Protein AF-A0A1G6IYI1-F1 (afdb_monomer_lite)

Structure (mmCIF, N/CA/C/O backbone):
data_AF-A0A1G6IYI1-F1
#
_entry.id   AF-A0A1G6IYI1-F1
#
loop_
_atom_site.group_PDB
_atom_site.id
_atom_site.type_symbol
_atom_site.label_atom_id
_atom_site.label_alt_id
_atom_site.label_comp_id
_atom_site.label_asym_id
_atom_site.label_entity_id
_atom_site.label_seq_id
_atom_site.pdbx_PDB_ins_code
_atom_site.Cartn_x
_atom_site.Cartn_y
_atom_site.Cartn_z
_atom_site.occupancy
_atom_site.B_iso_or_equiv
_atom_site.auth_seq_id
_atom_site.auth_comp_id
_atom_site.auth_asym_id
_atom_site.auth_atom_id
_atom_site.pdbx_PDB_model_num
ATOM 1 N N . MET A 1 1 ? 17.350 7.183 -8.132 1.00 80.25 1 MET A N 1
ATOM 2 C CA . MET A 1 1 ? 16.547 7.501 -9.333 1.00 80.25 1 MET A CA 1
ATOM 3 C C . MET A 1 1 ? 15.822 8.842 -9.217 1.00 80.25 1 MET A C 1
ATOM 5 O O . MET A 1 1 ? 15.905 9.599 -10.167 1.00 80.25 1 MET A O 1
ATOM 9 N N . TYR A 1 2 ? 15.161 9.170 -8.095 1.00 92.25 2 TYR A N 1
ATOM 10 C CA . TYR A 1 2 ? 14.312 10.375 -7.996 1.00 92.25 2 TYR A CA 1
ATOM 11 C C . TYR A 1 2 ? 15.010 11.645 -7.474 1.00 92.25 2 TYR A C 1
ATOM 13 O O . TYR A 1 2 ? 14.849 12.707 -8.062 1.00 92.25 2 TYR A O 1
ATOM 21 N N . LEU A 1 3 ? 15.818 11.556 -6.410 1.00 93.25 3 LEU A N 1
ATOM 22 C CA . LEU A 1 3 ? 16.396 12.742 -5.743 1.00 93.25 3 LEU A CA 1
ATOM 23 C C . LEU A 1 3 ? 17.430 13.516 -6.581 1.00 93.25 3 LEU A C 1
ATOM 25 O O . LEU A 1 3 ? 17.769 14.644 -6.250 1.00 93.25 3 LEU A O 1
ATOM 29 N N . THR A 1 4 ? 17.937 12.910 -7.653 1.00 94.75 4 THR A N 1
ATOM 30 C CA . THR A 1 4 ? 18.919 13.512 -8.567 1.00 94.75 4 THR A CA 1
ATOM 31 C C . THR A 1 4 ? 18.273 14.156 -9.796 1.00 94.75 4 THR A C 1
ATOM 33 O O . THR A 1 4 ? 18.990 14.636 -10.666 1.00 94.75 4 THR A O 1
ATOM 36 N N . GLN A 1 5 ? 16.942 14.106 -9.927 1.00 94.44 5 GLN A N 1
ATOM 37 C CA . GLN A 1 5 ? 16.229 14.666 -11.077 1.00 94.44 5 GLN A CA 1
ATOM 38 C C . GLN A 1 5 ? 16.099 16.187 -10.950 1.00 94.44 5 GLN A C 1
ATOM 40 O O . GLN A 1 5 ? 15.647 16.698 -9.925 1.00 94.44 5 GLN A O 1
ATOM 45 N N . GLU A 1 6 ? 16.451 16.907 -12.014 1.00 94.88 6 GLU A N 1
ATOM 46 C CA . GLU A 1 6 ? 16.262 18.357 -12.097 1.00 94.88 6 GLU A CA 1
ATOM 47 C C . GLU A 1 6 ? 14.789 18.728 -12.340 1.00 94.88 6 GLU A C 1
ATOM 49 O O . GLU A 1 6 ? 14.010 17.935 -12.870 1.00 94.88 6 GLU A O 1
ATOM 54 N N . ASN A 1 7 ? 14.405 19.957 -11.973 1.00 95.06 7 ASN A N 1
ATOM 55 C CA . ASN A 1 7 ? 13.055 20.519 -12.167 1.00 95.06 7 ASN A CA 1
ATOM 56 C C . ASN A 1 7 ? 11.911 19.743 -11.484 1.00 95.06 7 ASN A C 1
ATOM 58 O O . ASN A 1 7 ? 10.750 19.838 -11.889 1.00 95.06 7 ASN A O 1
ATOM 62 N N . ARG A 1 8 ? 12.209 18.989 -10.421 1.00 95.06 8 ARG A N 1
ATOM 63 C CA . ARG A 1 8 ? 11.191 18.291 -9.631 1.00 95.06 8 ARG A CA 1
ATOM 64 C C . ARG A 1 8 ? 10.407 19.283 -8.747 1.00 95.06 8 ARG A C 1
ATOM 66 O O . ARG A 1 8 ? 11.031 20.105 -8.076 1.00 95.06 8 ARG A O 1
ATOM 73 N N . PRO A 1 9 ? 9.061 19.219 -8.690 1.00 95.81 9 PRO A N 1
ATOM 74 C CA . PRO A 1 9 ? 8.277 20.142 -7.868 1.00 95.81 9 PRO A CA 1
ATOM 75 C C . PRO A 1 9 ? 8.595 20.008 -6.375 1.00 95.81 9 PRO A C 1
ATOM 77 O O . PRO A 1 9 ? 8.612 18.897 -5.845 1.00 95.81 9 PRO A O 1
ATOM 80 N N . THR A 1 10 ? 8.750 21.126 -5.661 1.00 93.31 10 THR A N 1
ATOM 81 C CA . THR A 1 10 ? 9.072 21.140 -4.218 1.00 93.31 10 THR A CA 1
ATOM 82 C C . THR A 1 10 ? 8.067 20.362 -3.359 1.00 93.31 10 THR A C 1
ATOM 84 O O . THR A 1 10 ? 8.441 19.744 -2.360 1.00 93.31 10 THR A O 1
ATOM 87 N N . SER A 1 11 ? 6.793 20.329 -3.762 1.00 94.44 11 SER A N 1
ATOM 88 C CA . SER A 1 11 ? 5.720 19.598 -3.069 1.00 94.44 11 SER A CA 1
ATOM 89 C C . SER A 1 11 ? 5.932 18.082 -3.018 1.00 94.44 11 SER A C 1
ATOM 91 O O . SER A 1 11 ? 5.369 17.409 -2.158 1.00 94.44 11 SER A O 1
ATOM 93 N N . THR A 1 12 ? 6.779 17.531 -3.889 1.00 94.38 12 THR A N 1
ATOM 94 C CA . THR A 1 12 ? 7.084 16.093 -3.905 1.00 94.38 12 THR A CA 1
ATOM 95 C C . THR A 1 12 ? 7.976 15.640 -2.743 1.00 94.38 12 THR A C 1
ATOM 97 O O . THR A 1 12 ? 8.078 14.441 -2.499 1.00 94.38 12 THR A O 1
ATOM 100 N N . SER A 1 13 ? 8.543 16.571 -1.967 1.00 92.94 13 SER A N 1
ATOM 101 C CA . SER A 1 13 ? 9.305 16.271 -0.742 1.00 92.94 13 SER A CA 1
ATOM 102 C C . SER A 1 13 ? 8.512 15.457 0.291 1.00 92.94 13 SER A C 1
ATOM 104 O O . SER A 1 13 ? 9.081 14.621 0.990 1.00 92.94 13 SER A O 1
ATOM 106 N N . CYS A 1 14 ? 7.184 15.623 0.348 1.00 93.25 14 CYS A N 1
ATOM 107 C CA . CYS A 1 14 ? 6.315 14.780 1.174 1.00 93.25 14 CYS A CA 1
ATOM 108 C C . CYS A 1 14 ? 6.412 13.296 0.770 1.00 93.25 14 CYS A C 1
ATOM 110 O O . CYS A 1 14 ? 6.534 12.423 1.631 1.00 93.25 14 CYS A O 1
ATOM 112 N N . LEU A 1 15 ? 6.442 13.013 -0.536 1.00 94.81 15 LEU A N 1
ATOM 113 C CA . LEU A 1 15 ? 6.554 11.653 -1.070 1.00 94.81 15 LEU A CA 1
ATOM 114 C C . LEU A 1 15 ? 7.938 11.044 -0.809 1.00 94.81 15 LEU A C 1
ATOM 116 O O . LEU A 1 15 ? 8.036 9.837 -0.611 1.00 94.81 15 LEU A O 1
ATOM 120 N N . ASP A 1 16 ? 8.996 11.858 -0.740 1.00 94.94 16 ASP A N 1
ATOM 121 C CA . ASP A 1 16 ? 10.333 11.386 -0.344 1.00 94.94 16 ASP A CA 1
ATOM 122 C C . ASP A 1 16 ? 10.345 10.903 1.108 1.00 94.94 16 ASP A C 1
ATOM 124 O O . ASP A 1 16 ? 10.932 9.864 1.425 1.00 94.94 16 ASP A O 1
ATOM 128 N N . GLY A 1 17 ? 9.650 11.634 1.984 1.00 92.88 17 GLY A N 1
ATOM 129 C CA . GLY A 1 17 ? 9.436 11.239 3.372 1.00 92.88 17 GLY A CA 1
ATOM 130 C C . GLY A 1 17 ? 8.680 9.915 3.479 1.00 92.88 17 GLY A C 1
ATOM 131 O O . GLY A 1 17 ? 9.097 9.041 4.240 1.00 92.88 17 GLY A O 1
ATOM 132 N N . VAL A 1 18 ? 7.624 9.734 2.677 1.00 94.69 18 VAL A N 1
ATOM 133 C CA . VAL A 1 18 ? 6.873 8.469 2.595 1.00 94.69 18 VAL A CA 1
ATOM 134 C C . VAL A 1 18 ? 7.769 7.330 2.110 1.00 94.69 18 VAL A C 1
ATOM 136 O O . VAL A 1 18 ? 7.826 6.292 2.761 1.00 94.69 18 VAL A O 1
ATOM 139 N N . ALA A 1 19 ? 8.515 7.523 1.020 1.00 94.12 19 ALA A N 1
ATOM 140 C CA . ALA A 1 19 ? 9.385 6.492 0.457 1.00 94.12 19 ALA A CA 1
ATOM 141 C C . ALA A 1 19 ? 10.508 6.080 1.423 1.00 94.12 19 ALA A C 1
ATOM 143 O O . ALA A 1 19 ? 10.804 4.896 1.565 1.00 94.12 19 ALA A O 1
ATOM 144 N N . THR A 1 20 ? 11.095 7.043 2.138 1.00 94.81 20 THR A N 1
ATOM 145 C CA . THR A 1 20 ? 12.128 6.781 3.155 1.00 94.81 20 THR A CA 1
ATOM 146 C C . THR A 1 20 ? 11.575 5.977 4.336 1.00 94.81 20 THR A C 1
ATOM 148 O O . THR A 1 20 ? 12.291 5.182 4.939 1.00 94.81 20 THR A O 1
ATOM 151 N N . ASN A 1 21 ? 10.290 6.152 4.652 1.00 95.62 21 ASN A N 1
ATOM 152 C CA . ASN A 1 21 ? 9.613 5.529 5.791 1.00 95.62 21 ASN A CA 1
ATOM 153 C C . ASN A 1 21 ? 8.584 4.467 5.373 1.00 95.62 21 ASN A C 1
ATOM 155 O O . ASN A 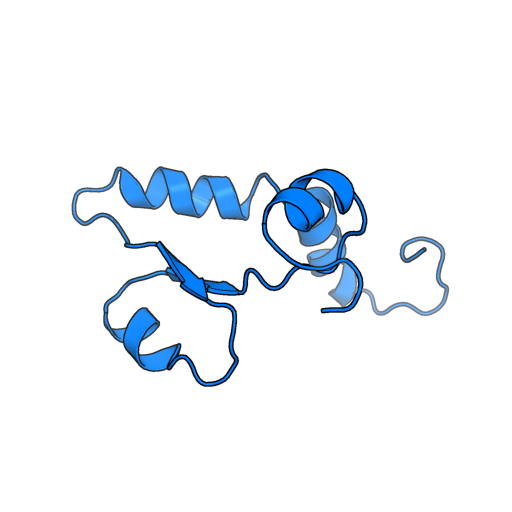1 21 ? 7.640 4.192 6.120 1.00 95.62 21 ASN A O 1
ATOM 159 N N . LEU A 1 22 ? 8.760 3.863 4.191 1.00 93.94 22 LEU A N 1
ATOM 160 C CA . LEU A 1 22 ? 7.755 3.005 3.556 1.00 93.94 22 LEU A CA 1
ATOM 161 C C . LEU A 1 22 ? 7.312 1.836 4.452 1.00 93.94 22 LEU A C 1
ATOM 163 O O . LEU A 1 22 ? 6.132 1.499 4.497 1.00 93.94 22 LEU A O 1
ATOM 167 N N . HIS A 1 23 ? 8.246 1.260 5.213 1.00 94.88 23 HIS A N 1
ATOM 168 C CA . HIS A 1 23 ? 7.993 0.146 6.132 1.00 94.88 23 HIS A CA 1
ATOM 169 C C . HIS A 1 23 ? 8.020 0.544 7.619 1.00 94.88 23 HIS A C 1
ATOM 171 O O . HIS A 1 23 ? 8.240 -0.307 8.478 1.00 94.88 23 HIS A O 1
ATOM 177 N N . SER A 1 24 ? 7.829 1.824 7.953 1.00 94.94 24 SER A N 1
ATOM 178 C CA . SER A 1 24 ? 7.865 2.297 9.345 1.00 94.94 24 SER A CA 1
ATOM 179 C C . SER A 1 24 ? 6.654 3.155 9.705 1.00 94.94 24 SER A C 1
ATOM 181 O O . SER A 1 24 ? 5.783 2.684 10.432 1.00 94.94 24 SER A O 1
ATOM 183 N N . GLY A 1 25 ? 6.574 4.388 9.195 1.00 94.69 25 GLY A N 1
ATOM 184 C CA . GLY A 1 25 ? 5.638 5.420 9.661 1.00 94.69 25 GLY A CA 1
ATOM 185 C C . GLY A 1 25 ? 4.181 4.958 9.654 1.00 94.69 25 GLY A C 1
ATOM 186 O O . GLY A 1 25 ? 3.576 4.775 10.709 1.00 94.69 25 GLY A O 1
ATOM 187 N N . ARG A 1 26 ? 3.640 4.666 8.466 1.00 95.00 26 ARG A N 1
ATOM 188 C CA . ARG A 1 26 ? 2.244 4.227 8.330 1.00 95.00 26 ARG A CA 1
ATOM 189 C C . ARG A 1 26 ? 1.980 2.858 8.962 1.00 95.00 26 ARG A C 1
ATOM 191 O O . ARG A 1 26 ? 0.886 2.616 9.463 1.00 95.00 26 ARG A O 1
ATOM 198 N N . ILE A 1 27 ? 2.972 1.964 8.974 1.00 94.81 27 ILE A N 1
ATOM 199 C CA . ILE A 1 27 ? 2.847 0.657 9.637 1.00 94.81 27 ILE A CA 1
ATOM 200 C C . ILE A 1 27 ? 2.642 0.848 11.138 1.00 94.81 27 ILE A C 1
ATOM 202 O O . ILE A 1 27 ? 1.750 0.226 11.711 1.00 94.81 27 ILE A O 1
ATOM 206 N N . ARG A 1 28 ? 3.408 1.748 11.761 1.00 94.06 28 ARG A N 1
ATOM 207 C CA . ARG A 1 28 ? 3.258 2.080 13.175 1.00 94.06 28 ARG A CA 1
ATOM 208 C C . ARG A 1 28 ? 1.864 2.618 13.486 1.00 94.06 28 ARG A C 1
ATOM 210 O O . ARG A 1 28 ? 1.235 2.108 14.400 1.00 94.06 28 ARG A O 1
ATOM 217 N N . GLU A 1 29 ? 1.346 3.551 12.688 1.00 92.44 29 GLU A N 1
ATOM 218 C CA . GLU A 1 29 ? -0.026 4.063 12.854 1.00 92.44 29 GLU A CA 1
ATOM 219 C C . GLU A 1 29 ? -1.078 2.941 12.821 1.00 92.44 29 GLU A C 1
ATOM 221 O O . GLU A 1 29 ? -2.019 2.934 13.613 1.00 92.44 29 GLU A O 1
ATOM 226 N N . MET A 1 30 ? -0.917 1.965 11.920 1.00 93.50 30 MET A N 1
ATOM 227 C CA . MET A 1 30 ? -1.826 0.820 11.817 1.00 93.50 30 MET A CA 1
ATOM 228 C C . MET A 1 30 ? -1.683 -0.168 12.979 1.00 93.50 30 MET A C 1
ATOM 230 O O . MET A 1 30 ? -2.672 -0.785 13.367 1.00 93.50 30 MET A O 1
ATOM 234 N N . VAL A 1 31 ? -0.475 -0.358 13.514 1.00 91.62 31 VAL A N 1
ATOM 235 C CA . VAL A 1 31 ? -0.228 -1.223 14.677 1.00 91.62 31 VAL A CA 1
ATOM 236 C C . VAL A 1 31 ? -0.765 -0.571 15.949 1.00 91.62 31 VAL A C 1
ATOM 238 O O . VAL A 1 31 ? -1.515 -1.213 16.682 1.00 91.62 31 VAL A O 1
ATOM 241 N N . ASP A 1 32 ? -0.460 0.707 16.167 1.00 91.50 32 ASP A N 1
ATOM 242 C CA . ASP A 1 32 ? -0.906 1.470 17.334 1.00 91.50 32 ASP A CA 1
ATOM 243 C C . ASP A 1 32 ? -2.445 1.580 17.340 1.00 91.50 32 ASP A C 1
ATOM 245 O O . ASP A 1 32 ? -3.088 1.280 18.346 1.00 91.50 32 ASP A O 1
ATOM 249 N N . GLY A 1 33 ? -3.063 1.840 16.180 1.00 86.44 33 GLY A N 1
ATOM 250 C CA . GLY A 1 33 ? -4.524 1.893 16.022 1.00 86.44 33 GLY A CA 1
ATOM 251 C C . GLY A 1 33 ? -5.261 0.560 16.237 1.00 86.44 33 GLY A C 1
ATOM 252 O O . GLY A 1 33 ? -6.491 0.543 16.321 1.00 86.44 3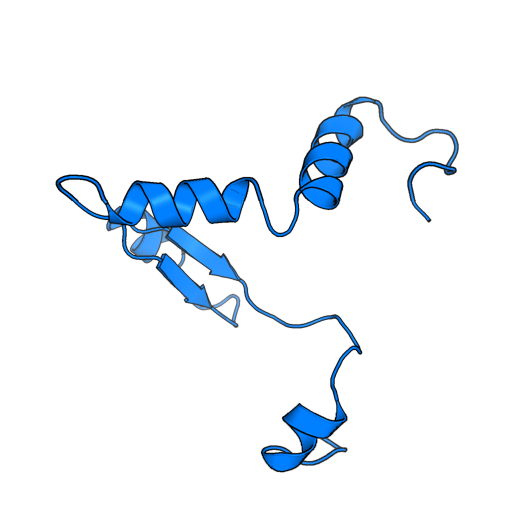3 GLY A O 1
ATOM 253 N N . ARG A 1 34 ? -4.546 -0.571 16.344 1.00 83.06 34 ARG A N 1
ATOM 254 C CA . ARG A 1 34 ? -5.118 -1.865 16.769 1.00 83.06 34 ARG A CA 1
ATOM 255 C C . ARG A 1 34 ? -5.134 -2.044 18.291 1.00 83.06 34 ARG A C 1
ATOM 257 O O . ARG A 1 34 ? -5.779 -2.978 18.757 1.00 83.06 34 ARG A O 1
ATOM 264 N N . GLY A 1 35 ? -4.416 -1.214 19.049 1.00 77.69 35 GLY A N 1
ATOM 265 C CA . GLY A 1 35 ? -4.331 -1.281 20.514 1.00 77.69 35 GLY A CA 1
ATOM 266 C C . GLY A 1 35 ? -5.334 -0.388 21.256 1.00 77.69 35 GLY A C 1
ATOM 267 O O . GLY A 1 35 ? -5.421 -0.453 22.479 1.00 77.69 35 GLY A O 1
ATOM 268 N N . GLU A 1 36 ? -6.085 0.448 20.539 1.00 75.56 36 GLU A N 1
ATOM 269 C CA . GLU A 1 36 ? -7.042 1.404 21.105 1.00 75.56 36 GLU A CA 1
ATOM 270 C C . GLU A 1 36 ? -8.401 0.746 21.422 1.00 75.56 36 GLU A C 1
ATOM 272 O O . GLU A 1 36 ? -8.752 -0.285 20.853 1.00 75.56 36 GLU A O 1
ATOM 277 N N . GLY A 1 37 ? -9.199 1.351 22.315 1.00 66.19 37 GLY A N 1
ATOM 278 C CA . GLY A 1 37 ? -10.468 0.791 22.825 1.00 66.19 37 GLY A CA 1
ATOM 279 C C . GLY A 1 37 ? -11.535 0.450 21.768 1.00 66.19 37 GLY A C 1
ATOM 280 O O . GLY A 1 37 ? -12.477 -0.282 22.066 1.00 66.19 37 GLY A O 1
ATOM 281 N N . SER A 1 38 ? -11.367 0.928 20.533 1.00 68.94 38 SER A N 1
ATOM 282 C CA . SER A 1 38 ? -12.099 0.506 19.334 1.00 68.94 38 SER A CA 1
ATOM 283 C C . SER A 1 38 ? -11.098 0.256 18.192 1.00 68.94 38 SER A C 1
ATOM 285 O O . SER A 1 38 ? -10.845 1.156 17.386 1.00 68.94 38 SER A O 1
ATOM 287 N N . PRO A 1 39 ? -10.475 -0.931 18.127 1.00 77.50 39 PRO A N 1
ATOM 288 C CA . PRO A 1 39 ? -9.319 -1.151 17.272 1.00 77.50 39 PRO A CA 1
ATOM 289 C C . PRO A 1 39 ? -9.710 -1.191 15.795 1.00 77.50 39 PRO A C 1
ATOM 291 O O . PRO A 1 39 ? -10.587 -1.961 15.386 1.00 77.50 39 PRO A O 1
ATOM 294 N N . LYS A 1 40 ? -9.024 -0.391 14.975 1.00 86.44 40 LYS A N 1
ATOM 295 C CA . LYS A 1 40 ? -9.280 -0.346 13.532 1.00 86.44 40 LYS A CA 1
ATOM 296 C C . LYS A 1 40 ? -8.884 -1.673 12.893 1.00 86.44 40 LYS A C 1
ATOM 298 O O . LYS A 1 40 ? -7.784 -2.193 13.101 1.00 86.44 40 LYS A O 1
ATOM 303 N N . LYS A 1 41 ? -9.781 -2.242 12.088 1.00 92.81 41 LYS A N 1
ATOM 304 C CA . LYS A 1 41 ? -9.426 -3.363 11.211 1.00 92.81 41 LYS A CA 1
ATOM 305 C C . LYS A 1 41 ? -8.577 -2.827 10.060 1.00 92.81 41 LYS A C 1
ATOM 307 O O . LYS A 1 41 ? -8.844 -1.742 9.559 1.00 92.81 41 LYS A O 1
ATOM 312 N N . ILE A 1 42 ? -7.566 -3.593 9.659 1.00 95.12 42 ILE A N 1
ATOM 313 C CA . ILE A 1 42 ? -6.759 -3.303 8.470 1.00 95.12 42 ILE A CA 1
ATOM 314 C C . ILE A 1 42 ? -7.103 -4.365 7.433 1.00 95.12 42 ILE A C 1
ATOM 316 O O . ILE A 1 42 ? -7.009 -5.557 7.742 1.00 95.12 42 ILE A O 1
ATOM 320 N N . ILE A 1 43 ? -7.523 -3.932 6.252 1.00 95.81 43 ILE A N 1
ATOM 321 C CA . ILE A 1 43 ? -8.014 -4.774 5.165 1.00 95.81 43 ILE A CA 1
ATOM 322 C C . ILE A 1 43 ? -7.040 -4.651 3.996 1.00 95.81 43 ILE A C 1
ATOM 324 O O . ILE A 1 43 ? -6.891 -3.576 3.427 1.00 95.81 43 ILE A O 1
ATOM 328 N N . GLY A 1 44 ? -6.362 -5.750 3.664 1.00 96.88 44 GLY A N 1
ATOM 329 C CA . GLY A 1 44 ? -5.494 -5.819 2.491 1.00 96.88 44 GLY A CA 1
ATOM 330 C C . GLY A 1 44 ? -6.299 -6.120 1.229 1.00 96.88 44 GLY A C 1
ATOM 331 O O . GLY A 1 44 ? -7.140 -7.022 1.252 1.00 96.88 44 GLY A O 1
ATOM 332 N N . SER A 1 45 ? -6.032 -5.406 0.139 1.00 97.56 45 SER A N 1
ATOM 333 C CA . SER A 1 45 ? -6.681 -5.610 -1.158 1.00 97.56 45 SER A CA 1
ATOM 334 C C . SER A 1 45 ? -5.656 -5.817 -2.281 1.00 97.56 45 SER A C 1
ATOM 336 O O . SER A 1 45 ? -4.498 -5.411 -2.185 1.00 97.56 45 SER A O 1
ATOM 338 N N . PHE A 1 46 ? -6.090 -6.476 -3.356 1.00 96.94 46 PHE A N 1
ATOM 339 C CA . PHE A 1 46 ? -5.283 -6.715 -4.564 1.00 96.94 46 PHE A CA 1
ATOM 340 C C . PHE A 1 46 ? -5.994 -6.262 -5.848 1.00 96.94 46 PHE A C 1
ATOM 342 O O . PHE A 1 46 ? -5.495 -6.474 -6.949 1.00 96.94 46 PHE A O 1
ATOM 349 N N . CYS A 1 47 ? -7.193 -5.688 -5.735 1.00 96.94 47 CYS A N 1
ATOM 350 C CA . CYS A 1 47 ? -8.041 -5.374 -6.877 1.00 96.94 47 CYS A CA 1
ATOM 351 C C . CYS A 1 47 ? -8.741 -4.036 -6.667 1.00 96.94 47 CYS A C 1
ATOM 353 O O . CYS A 1 47 ? -9.303 -3.788 -5.605 1.00 96.94 47 CYS A O 1
ATOM 355 N N . LEU A 1 48 ? -8.777 -3.226 -7.725 1.00 95.44 48 LEU A N 1
ATOM 356 C CA . LEU A 1 48 ? -9.428 -1.913 -7.742 1.00 95.44 48 LEU A CA 1
ATOM 357 C C . LEU A 1 48 ? -10.952 -1.983 -7.557 1.00 95.44 48 LEU A C 1
ATOM 359 O O . LEU A 1 48 ? -11.577 -0.977 -7.259 1.00 95.44 48 LEU A O 1
ATOM 363 N N . TYR A 1 49 ? -11.558 -3.158 -7.755 1.00 96.88 49 TYR A N 1
ATOM 364 C CA . TYR A 1 49 ? -12.998 -3.364 -7.571 1.00 96.88 49 TYR A CA 1
ATOM 365 C C . TYR A 1 49 ? -13.392 -3.689 -6.124 1.00 96.88 49 TYR A C 1
ATOM 367 O O . TYR A 1 49 ? -14.574 -3.889 -5.846 1.00 96.88 49 TYR A O 1
ATOM 375 N N . VAL A 1 50 ? -12.432 -3.770 -5.197 1.00 97.62 50 VAL A N 1
ATOM 376 C CA . VAL A 1 50 ? -12.751 -3.827 -3.768 1.00 97.62 50 VAL A CA 1
ATOM 377 C C . VAL A 1 50 ? -13.288 -2.449 -3.353 1.00 97.62 50 VAL A C 1
ATOM 379 O O . VAL A 1 50 ? -12.609 -1.456 -3.593 1.00 97.62 50 VAL A O 1
ATOM 382 N N . PRO A 1 51 ? -14.488 -2.357 -2.750 1.00 97.00 51 PRO A N 1
ATOM 383 C CA . PRO A 1 51 ? -15.112 -1.072 -2.438 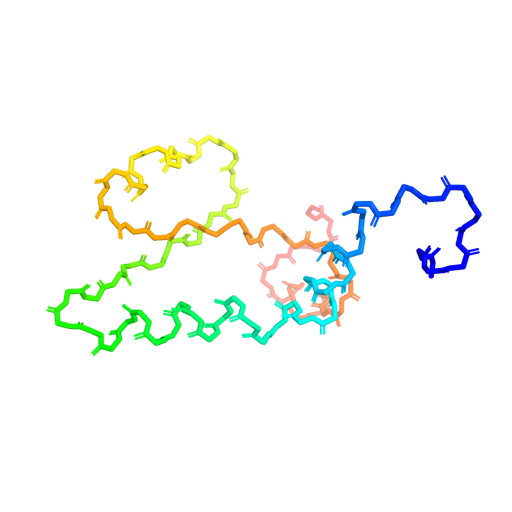1.00 97.00 51 PRO A CA 1
ATOM 384 C C . PRO A 1 51 ? -14.456 -0.418 -1.211 1.00 97.00 51 PRO A C 1
ATOM 386 O O . PRO A 1 51 ? -14.866 -0.653 -0.068 1.00 97.00 51 PRO A O 1
ATOM 389 N N . GLU A 1 52 ? -13.428 0.400 -1.443 1.00 97.38 52 GLU A N 1
ATOM 390 C CA . GLU A 1 52 ? -12.684 1.142 -0.411 1.00 97.38 52 GLU A CA 1
ATOM 391 C C . GLU A 1 52 ? -13.608 2.024 0.445 1.00 97.38 52 GLU A C 1
ATOM 393 O O . GLU A 1 52 ? -13.418 2.167 1.657 1.00 97.38 52 GLU A O 1
ATOM 398 N N . GLU A 1 53 ? -14.665 2.566 -0.155 1.00 97.44 53 GLU A N 1
ATOM 399 C CA . GLU A 1 53 ? -15.627 3.441 0.507 1.00 97.44 53 GLU A CA 1
ATOM 400 C C . GLU A 1 53 ? -16.378 2.708 1.623 1.00 97.44 53 GLU A C 1
ATOM 402 O O . GLU A 1 53 ? -16.643 3.289 2.675 1.00 97.44 53 GLU A O 1
ATOM 407 N N . VAL A 1 54 ? -16.677 1.416 1.436 1.00 97.38 54 VAL A N 1
ATOM 408 C CA . VAL A 1 54 ? -17.330 0.581 2.458 1.00 97.38 54 VAL A CA 1
ATOM 409 C C . VAL A 1 54 ? -16.371 0.300 3.613 1.00 97.38 54 VAL A C 1
ATOM 411 O O . VAL A 1 54 ? -16.764 0.394 4.777 1.00 97.38 54 VAL A O 1
ATOM 414 N N . VAL A 1 55 ? -15.107 -0.012 3.307 1.00 95.94 55 VAL A N 1
ATOM 415 C CA . VAL A 1 55 ? -14.064 -0.246 4.320 1.00 95.94 55 VAL A CA 1
ATOM 416 C C . VAL A 1 55 ? -13.860 1.012 5.168 1.00 95.94 55 VAL A C 1
ATOM 418 O O . VAL A 1 55 ? -13.881 0.946 6.400 1.00 95.94 55 VAL A O 1
ATOM 421 N N . THR A 1 56 ? -13.747 2.167 4.514 1.00 94.75 56 THR A N 1
ATOM 422 C CA . THR A 1 56 ? -13.570 3.466 5.169 1.00 94.75 56 THR A CA 1
ATOM 423 C C . THR A 1 56 ? -14.793 3.854 6.000 1.00 94.75 56 THR A C 1
ATOM 425 O O . THR A 1 56 ? -14.643 4.272 7.150 1.00 94.75 56 THR A O 1
ATOM 428 N N . ALA A 1 57 ? -16.010 3.660 5.479 1.00 96.25 57 ALA A N 1
ATOM 429 C CA . ALA A 1 57 ? -17.249 3.935 6.211 1.00 96.25 57 ALA A CA 1
ATOM 430 C C . ALA A 1 57 ? -17.402 3.068 7.474 1.00 96.25 57 ALA A C 1
ATOM 432 O O . ALA A 1 57 ? -17.972 3.517 8.466 1.00 96.25 57 ALA A O 1
ATOM 433 N N . ALA A 1 58 ? -16.850 1.851 7.471 1.00 94.25 58 ALA A N 1
ATOM 434 C CA . ALA A 1 58 ? -16.801 0.976 8.641 1.00 94.25 58 ALA A CA 1
ATOM 435 C C . ALA A 1 58 ? -15.714 1.367 9.668 1.00 94.25 58 ALA A C 1
ATOM 437 O O . ALA A 1 58 ? -15.535 0.670 10.669 1.00 94.25 58 ALA A O 1
ATOM 438 N N . GLY A 1 59 ? -14.966 2.453 9.434 1.00 92.12 59 GLY A N 1
ATOM 439 C CA . GLY A 1 59 ? -13.879 2.907 10.305 1.00 92.12 59 GLY A CA 1
ATOM 440 C C . GLY A 1 59 ? -12.611 2.04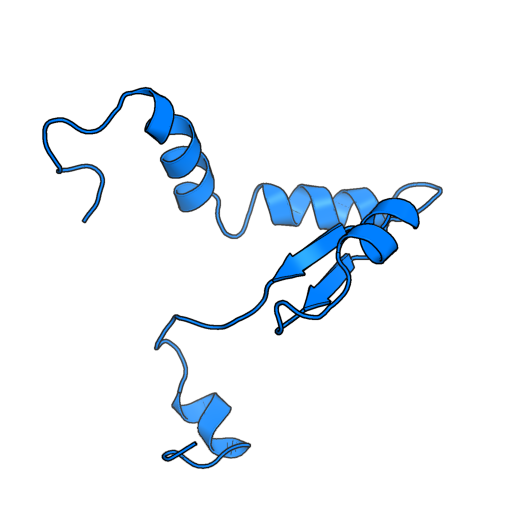9 10.224 1.00 92.12 59 GLY A C 1
ATOM 441 O O . GLY A 1 59 ? -11.739 2.151 11.091 1.00 92.12 59 GLY A O 1
ATOM 442 N N . ALA A 1 60 ? -12.505 1.195 9.206 1.00 94.12 60 ALA A N 1
ATOM 443 C CA . ALA A 1 60 ? -11.326 0.386 8.938 1.00 94.12 60 ALA A CA 1
ATOM 444 C C . ALA A 1 60 ? -10.324 1.135 8.041 1.00 94.12 60 ALA A C 1
ATOM 446 O O . ALA A 1 60 ? -10.613 2.198 7.494 1.00 94.12 60 ALA A O 1
ATOM 447 N N . VAL A 1 61 ? -9.121 0.579 7.921 1.00 94.50 61 VAL A N 1
ATOM 448 C CA . VAL A 1 61 ? -8.072 1.056 7.013 1.00 94.50 61 VAL A CA 1
ATOM 449 C C . VAL A 1 61 ? -7.925 0.049 5.883 1.00 94.50 61 VAL A C 1
ATOM 451 O O . VAL A 1 61 ? -7.701 -1.134 6.138 1.00 94.50 61 VAL A O 1
ATOM 454 N N . GLU A 1 62 ? -8.035 0.518 4.651 1.00 96.06 62 GLU A N 1
ATOM 455 C CA . GLU A 1 62 ? -7.744 -0.252 3.444 1.00 96.06 62 GLU A CA 1
ATOM 456 C C . GLU A 1 62 ? -6.260 -0.085 3.063 1.00 96.06 62 GLU A C 1
ATOM 458 O O . GLU A 1 62 ? -5.658 0.962 3.326 1.00 96.06 62 GLU A O 1
ATOM 463 N N . VAL A 1 63 ? -5.642 -1.154 2.550 1.00 96.56 63 VAL A N 1
ATOM 464 C CA . VAL A 1 63 ? -4.261 -1.147 2.054 1.00 96.56 63 VAL A CA 1
ATOM 465 C C . VAL A 1 63 ? -4.163 -1.991 0.783 1.00 96.56 63 VAL A C 1
ATOM 467 O O . VAL A 1 63 ? -4.299 -3.214 0.838 1.00 96.56 63 VAL A O 1
ATOM 470 N N . GLY A 1 64 ? -3.820 -1.365 -0.342 1.00 96.56 64 GLY A N 1
ATOM 471 C CA . GLY A 1 64 ? -3.423 -2.075 -1.558 1.00 96.56 64 GLY A CA 1
ATOM 472 C C . GLY A 1 64 ? -2.073 -2.787 -1.396 1.00 96.56 64 GLY A C 1
ATOM 473 O O . GLY A 1 64 ? -1.069 -2.162 -1.058 1.00 96.56 64 GLY A O 1
ATOM 474 N N . LEU A 1 65 ? -2.041 -4.098 -1.648 1.00 95.56 65 LEU A N 1
ATOM 475 C CA . LEU A 1 65 ? -0.872 -4.971 -1.453 1.00 95.56 65 LEU A CA 1
ATOM 476 C C . LEU A 1 65 ? -0.364 -5.613 -2.751 1.00 95.56 65 LEU A C 1
ATOM 478 O O . LEU A 1 65 ? 0.387 -6.589 -2.711 1.00 95.56 65 LEU A O 1
ATOM 482 N N . CYS A 1 66 ? -0.755 -5.074 -3.908 1.00 93.38 66 CYS A N 1
ATOM 483 C CA . CYS A 1 66 ? -0.205 -5.506 -5.188 1.00 93.38 66 CYS A CA 1
ATOM 484 C C . CYS A 1 66 ? 1.328 -5.407 -5.167 1.00 93.38 66 CYS A C 1
ATOM 486 O O . CYS A 1 66 ? 1.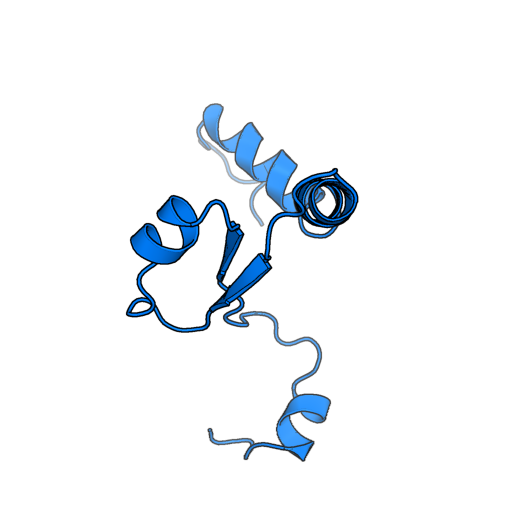895 -4.357 -4.860 1.00 93.38 66 CYS A O 1
ATOM 488 N N . ALA A 1 67 ? 2.000 -6.511 -5.488 1.00 88.62 67 ALA A N 1
ATOM 489 C CA . ALA A 1 67 ? 3.452 -6.562 -5.509 1.00 88.62 67 ALA A CA 1
ATOM 490 C C . ALA A 1 67 ? 4.011 -5.885 -6.771 1.00 88.62 67 ALA A C 1
ATOM 492 O O . ALA A 1 67 ? 3.442 -5.993 -7.853 1.00 88.62 67 ALA A O 1
ATOM 493 N N . GLY A 1 68 ? 5.162 -5.228 -6.627 1.00 88.69 68 GLY A N 1
ATOM 494 C CA . GLY A 1 68 ? 5.959 -4.705 -7.747 1.00 88.69 68 GLY A CA 1
ATOM 495 C C . GLY A 1 68 ? 7.466 -4.886 -7.554 1.00 88.69 68 GLY A C 1
ATOM 496 O O . GLY A 1 68 ? 8.255 -4.307 -8.293 1.00 88.69 68 GLY A O 1
ATOM 497 N N . ALA A 1 69 ? 7.873 -5.643 -6.531 1.00 89.50 69 ALA A N 1
ATOM 498 C CA . ALA A 1 69 ? 9.270 -5.858 -6.175 1.00 89.50 69 ALA A CA 1
ATOM 499 C C . ALA A 1 69 ? 9.704 -7.286 -6.525 1.00 89.50 69 ALA A C 1
ATOM 501 O O . ALA A 1 69 ? 9.124 -8.252 -6.033 1.00 89.50 69 ALA A O 1
ATOM 502 N N . GLU A 1 70 ? 10.776 -7.413 -7.303 1.00 87.88 70 GLU A N 1
ATOM 503 C CA . GLU A 1 70 ? 11.377 -8.694 -7.699 1.00 87.88 70 GLU A CA 1
ATOM 504 C C . GLU A 1 70 ? 12.378 -9.214 -6.652 1.00 87.88 70 GLU A C 1
ATOM 506 O O . GLU A 1 70 ? 13.535 -9.488 -6.953 1.00 87.88 70 GLU A O 1
ATOM 511 N N . TRP A 1 71 ? 11.971 -9.296 -5.384 1.00 87.06 71 TRP A N 1
ATOM 512 C CA . TRP A 1 71 ? 12.906 -9.644 -4.303 1.00 87.06 71 TRP A CA 1
ATOM 513 C C . TRP A 1 71 ? 12.878 -11.128 -3.906 1.00 87.06 71 TRP A C 1
ATOM 515 O O . TRP A 1 71 ? 13.878 -11.631 -3.400 1.00 87.06 71 TRP A O 1
ATOM 525 N N . ALA A 1 72 ? 11.761 -11.831 -4.131 1.00 90.62 72 ALA A N 1
ATOM 526 C CA . ALA A 1 72 ? 11.611 -13.253 -3.798 1.00 90.62 72 ALA A CA 1
ATOM 527 C C . ALA A 1 72 ? 10.691 -14.024 -4.770 1.00 90.62 72 ALA A C 1
ATOM 529 O O . ALA A 1 72 ? 9.724 -14.654 -4.332 1.00 90.62 72 ALA A O 1
ATOM 530 N N . PRO A 1 73 ? 10.969 -14.007 -6.089 1.00 91.69 73 PRO A N 1
ATOM 531 C CA . PRO A 1 73 ? 10.192 -14.795 -7.044 1.00 91.69 73 PRO A CA 1
ATOM 532 C C . PRO A 1 73 ? 10.254 -16.296 -6.726 1.00 91.69 73 PRO A C 1
ATOM 534 O O . PRO A 1 73 ? 9.228 -16.958 -6.770 1.00 91.69 73 PRO A O 1
ATOM 537 N N . GLU A 1 74 ? 11.407 -16.820 -6.295 1.00 94.44 74 GLU A N 1
ATOM 538 C CA . GLU A 1 74 ? 11.580 -18.250 -5.983 1.00 94.44 74 GLU A CA 1
ATOM 539 C C . GLU A 1 74 ? 10.647 -18.752 -4.870 1.00 94.44 74 GLU A C 1
ATOM 541 O O . GLU A 1 74 ? 10.184 -19.889 -4.916 1.00 94.44 74 GLU A O 1
ATOM 546 N N . GLU A 1 75 ? 10.344 -17.918 -3.868 1.00 95.06 75 GLU A N 1
ATOM 547 C CA . GLU A 1 75 ? 9.392 -18.277 -2.810 1.00 95.06 75 GLU A CA 1
ATOM 548 C C . GLU A 1 75 ? 7.952 -18.291 -3.331 1.00 95.06 75 GLU A C 1
ATOM 550 O O . GLU A 1 75 ? 7.179 -19.182 -2.976 1.00 95.06 75 GLU A O 1
ATOM 555 N N . ALA A 1 76 ? 7.591 -17.347 -4.206 1.00 93.25 76 ALA A N 1
ATOM 556 C CA . ALA A 1 76 ? 6.278 -17.323 -4.845 1.00 93.25 76 ALA A CA 1
ATOM 557 C C . ALA A 1 76 ? 6.094 -18.515 -5.802 1.00 93.25 76 ALA A C 1
ATOM 559 O O . ALA A 1 76 ? 5.049 -19.167 -5.788 1.00 93.25 76 ALA A O 1
ATOM 560 N N . GLU A 1 77 ? 7.131 -18.855 -6.570 1.00 95.62 77 GLU A N 1
ATOM 561 C CA . GLU A 1 77 ? 7.143 -19.943 -7.555 1.00 95.62 77 GLU A CA 1
ATOM 562 C C . GLU A 1 77 ? 6.957 -21.344 -6.932 1.00 95.62 77 GLU A C 1
ATOM 564 O O . GLU A 1 77 ? 6.650 -22.306 -7.637 1.00 95.62 77 GLU A O 1
ATOM 569 N N . ARG A 1 78 ? 7.073 -21.481 -5.600 1.00 96.69 78 ARG A N 1
ATOM 570 C CA . ARG A 1 78 ? 6.674 -22.705 -4.875 1.00 96.69 78 ARG A CA 1
ATOM 571 C C . ARG A 1 78 ? 5.162 -22.938 -4.877 1.00 96.69 78 ARG A C 1
ATOM 573 O O . ARG A 1 78 ? 4.728 -24.070 -4.675 1.00 96.69 78 ARG A O 1
ATOM 580 N N . TYR A 1 79 ? 4.372 -21.882 -5.073 1.00 95.62 79 TYR A N 1
ATOM 581 C CA . TYR A 1 79 ? 2.909 -21.905 -4.985 1.00 95.62 79 TYR A CA 1
ATOM 582 C C . TYR A 1 79 ? 2.217 -21.582 -6.311 1.00 95.62 79 TYR A C 1
ATOM 584 O O . TYR A 1 79 ? 1.084 -22.016 -6.519 1.00 95.62 79 TYR A O 1
ATOM 592 N N . VAL A 1 80 ? 2.874 -20.837 -7.204 1.00 95.00 80 VAL A N 1
ATOM 593 C CA . VAL A 1 80 ? 2.333 -20.457 -8.516 1.00 95.00 80 VAL A CA 1
ATOM 594 C C . VAL A 1 80 ? 3.331 -20.749 -9.641 1.00 95.00 80 VAL A C 1
ATOM 596 O O . VAL A 1 80 ? 4.537 -20.732 -9.405 1.00 95.00 80 VAL A O 1
ATOM 599 N N . PRO A 1 81 ? 2.874 -21.021 -1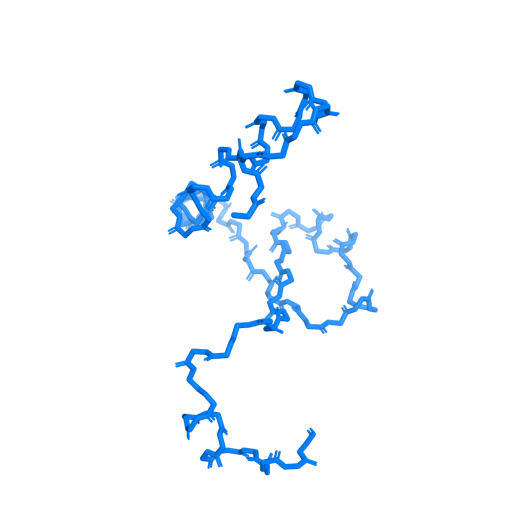0.875 1.00 96.00 81 PRO A N 1
ATOM 600 C CA . PRO A 1 81 ? 3.776 -21.209 -12.005 1.00 96.00 81 PRO A CA 1
ATOM 601 C C . PRO A 1 81 ? 4.659 -19.984 -12.287 1.00 96.00 81 PRO A C 1
ATOM 603 O O . PRO A 1 81 ? 4.249 -18.838 -12.125 1.00 96.00 81 PRO A O 1
ATOM 606 N N . ARG A 1 82 ? 5.861 -20.210 -12.822 1.00 92.81 82 ARG A N 1
ATOM 607 C CA . ARG A 1 82 ? 6.747 -19.112 -13.259 1.00 92.81 82 ARG A CA 1
ATOM 608 C C . ARG A 1 82 ? 6.159 -18.272 -14.398 1.00 92.81 82 ARG A C 1
ATOM 610 O O . ARG A 1 82 ? 6.595 -17.156 -14.636 1.00 92.81 82 ARG A O 1
ATOM 617 N N . ASN A 1 83 ? 5.214 -18.844 -15.139 1.00 93.06 83 ASN A N 1
ATOM 618 C CA . ASN A 1 83 ? 4.540 -18.249 -16.291 1.00 93.06 83 ASN A CA 1
ATOM 619 C C . ASN A 1 83 ? 3.103 -17.809 -15.964 1.00 93.06 83 ASN A C 1
ATOM 621 O O . ASN A 1 83 ? 2.234 -17.899 -16.835 1.00 93.06 83 ASN A O 1
ATOM 625 N N . THR A 1 84 ? 2.861 -17.424 -14.709 1.00 85.81 84 THR A N 1
ATOM 626 C CA . THR A 1 84 ? 1.590 -16.809 -14.299 1.00 85.81 84 THR A CA 1
ATOM 627 C C . THR A 1 84 ? 1.519 -15.358 -14.757 1.00 85.81 84 THR A C 1
ATOM 629 O O . THR A 1 84 ? 2.589 -14.713 -14.830 1.00 85.81 84 THR A O 1
#

pLDDT: mean 92.47, std 5.93, range [66.19, 97.62]

Radius of gyration: 17.18 Å; chains: 1; bounding box: 36×44×39 Å

Secondary structure (DSSP, 8-state):
--TT-TT--GGGHHHHHHHHTTTTHHHHHHHHTTSSSSPPPEEEES-TTS-HHHHHHTT-EEEE------S-HHHHTTTS-TT-

Foldseek 3Di:
DPPPDPPDDPVCVVVVVCVVQVPHDVVVVLVVQCVDPDRAAEAEDADPPPPQVVSVVVVHHYDYDHDDDPPCVVVVCVPDPPVD

Sequence (84 aa):
MYLTQENRPTSTSCLDGVATNLHSGRIREMVDGRGEGSPKKIIGSFCLYVPEEVVTAAGAVEVGLCAGAEWAPEEAERYVPRNT

InterPro domains:
  IPR010327 FldB/FldC dehydratase alpha/beta subunit [PF06050] (47-84)

Organism: NCBI:txid604330